Protein AF-A0AAE0HUB9-F1 (afdb_monomer_lite)

Organism: NCBI:txid516989

Radius of gyration: 15.57 Å; chains: 1; bounding box: 53×37×32 Å

Secondary structure (DSSP, 8-state):
-GGGS--S-PPPPHHHHHHHHHHTTTTPBB-TT---SSS-BTTBB-HHHHHHHHHHHHH-PPPPSSHHHHHT-TTSPEEETTS--TTPEEEEESSGGGTTT-EEEEEEEEEE-TTS-EEEEE--STT-BSEEEEPP-TTB-SEEE-

pLDDT: mean 94.95, std 11.39, range [48.59, 98.94]

Sequence (146 aa):
LLAARAAAAAKLTRGQLIVKAGEKWLGKKYVFGGGDCSGPTKGGFDCSGLLKYAVCKVTNKVLPHNAQAQYNLKKGKHVKLSQIKPGDALFWAYNNKKCGSTVHHVGIYVGKDKKGNRIVLHAPHTGTVVKKAPVWTKGLCGSAVR

InterPro domains:
  IPR000064 Endopeptidase, NLPC/P60 domain [PF00877] (27-132)
  IPR000064 Endopeptidase, NLPC/P60 domain [PS51935] (12-146)
  IPR038765 Papain-like cysteine peptidase superfamily [SSF54001] (15-136)
  IPR051794 Peptidoglycan endopeptidase RipA/RipB-like [PTHR47359] (10-138)

Structure (mmCIF, N/CA/C/O backbone):
data_AF-A0AAE0HUB9-F1
#
_entry.id   AF-A0AAE0HUB9-F1
#
loop_
_atom_site.group_PDB
_atom_site.id
_atom_site.type_symbol
_atom_site.label_atom_id
_atom_site.label_alt_id
_atom_site.label_comp_id
_atom_site.label_asym_id
_atom_site.label_entity_id
_atom_site.label_seq_id
_atom_site.pdbx_PDB_ins_code
_atom_site.Cartn_x
_atom_site.Cartn_y
_atom_site.Cartn_z
_atom_site.occupancy
_atom_site.B_iso_or_equiv
_atom_site.auth_seq_id
_atom_site.auth_comp_id
_atom_site.auth_asym_id
_atom_site.auth_atom_id
_atom_site.pdbx_PDB_model_num
ATOM 1 N N . LEU A 1 1 ? -39.014 -20.243 5.607 1.00 54.84 1 LEU A N 1
ATOM 2 C CA . LEU A 1 1 ? -38.684 -20.315 4.161 1.00 54.84 1 LEU A CA 1
ATOM 3 C C . LEU A 1 1 ? -38.540 -18.949 3.454 1.00 54.84 1 LEU A C 1
ATOM 5 O O . LEU A 1 1 ? -38.046 -18.941 2.337 1.00 54.84 1 LEU A O 1
ATOM 9 N N . LEU A 1 2 ? -38.862 -17.793 4.069 1.00 51.97 2 LEU A N 1
ATOM 10 C CA . LEU A 1 2 ? -38.816 -16.481 3.379 1.00 51.97 2 LEU A CA 1
ATOM 11 C C . LEU A 1 2 ? -37.499 -15.675 3.463 1.00 51.97 2 LEU A C 1
ATOM 13 O O . LEU A 1 2 ? -37.310 -14.769 2.661 1.00 51.97 2 LEU A O 1
ATOM 17 N N . ALA A 1 3 ? -36.555 -15.990 4.356 1.00 49.53 3 ALA A N 1
ATOM 18 C CA . ALA A 1 3 ? -35.249 -15.303 4.381 1.00 49.53 3 ALA A CA 1
ATOM 19 C C . ALA A 1 3 ? -34.243 -15.871 3.353 1.00 49.53 3 ALA A C 1
ATOM 21 O O . ALA A 1 3 ? -33.114 -15.400 3.248 1.00 49.53 3 ALA A O 1
ATOM 22 N N . ALA A 1 4 ? -34.659 -16.885 2.581 1.00 49.88 4 ALA A N 1
ATOM 23 C CA . ALA A 1 4 ? -33.857 -17.593 1.580 1.00 49.88 4 ALA A CA 1
ATOM 24 C C . ALA A 1 4 ? -33.590 -16.782 0.295 1.00 49.88 4 ALA A C 1
ATOM 26 O O . ALA A 1 4 ? -32.949 -17.271 -0.630 1.00 49.88 4 ALA A O 1
ATOM 27 N N . ARG A 1 5 ? -34.013 -15.515 0.246 1.00 49.06 5 ARG A N 1
ATOM 28 C CA . ARG A 1 5 ? -33.437 -14.509 -0.649 1.00 49.06 5 ARG A CA 1
ATOM 29 C C . ARG A 1 5 ? -32.415 -13.702 0.133 1.00 49.06 5 ARG A C 1
ATOM 31 O O . ARG A 1 5 ? -32.638 -12.550 0.493 1.00 49.06 5 ARG A O 1
ATOM 38 N N . ALA A 1 6 ? -31.291 -14.364 0.400 1.00 48.59 6 ALA A N 1
ATOM 39 C CA . ALA A 1 6 ? -30.028 -13.710 0.675 1.00 48.59 6 ALA A CA 1
ATOM 40 C C . ALA A 1 6 ? -29.925 -12.469 -0.216 1.00 48.59 6 ALA A C 1
ATOM 42 O O . ALA A 1 6 ? -30.132 -12.561 -1.429 1.00 48.59 6 ALA A O 1
ATOM 43 N N . ALA A 1 7 ? -29.688 -11.321 0.419 1.00 54.06 7 ALA A N 1
ATOM 44 C CA . ALA A 1 7 ? -29.447 -10.052 -0.238 1.00 54.06 7 ALA A CA 1
ATOM 45 C C . ALA A 1 7 ? -28.674 -10.277 -1.543 1.00 54.06 7 ALA A C 1
ATOM 47 O O . ALA A 1 7 ? -27.627 -10.931 -1.530 1.00 54.06 7 ALA A O 1
ATOM 48 N N . ALA A 1 8 ? -29.214 -9.768 -2.654 1.00 52.66 8 ALA A N 1
ATOM 49 C CA . ALA A 1 8 ? -28.508 -9.669 -3.924 1.00 52.66 8 ALA A CA 1
ATOM 50 C C . ALA A 1 8 ? -27.029 -9.366 -3.654 1.00 52.66 8 ALA A C 1
ATOM 52 O O . ALA A 1 8 ? -26.750 -8.448 -2.882 1.00 52.66 8 ALA A O 1
ATOM 53 N N . ALA A 1 9 ? -26.110 -10.168 -4.210 1.00 59.62 9 ALA A N 1
ATOM 54 C CA . ALA A 1 9 ? -24.679 -10.085 -3.925 1.00 59.62 9 ALA A CA 1
ATOM 55 C C . ALA A 1 9 ? -24.236 -8.615 -3.847 1.00 59.62 9 ALA A C 1
ATOM 57 O O . ALA A 1 9 ? -24.230 -7.911 -4.859 1.00 59.62 9 ALA A O 1
ATOM 58 N N . ALA A 1 10 ? -23.951 -8.127 -2.634 1.00 66.62 10 ALA A N 1
ATOM 59 C CA . ALA A 1 10 ? -23.698 -6.710 -2.426 1.00 66.62 10 ALA A CA 1
ATOM 60 C C . ALA A 1 10 ? -22.531 -6.283 -3.323 1.00 66.62 10 ALA A C 1
ATOM 62 O O . ALA A 1 10 ? -21.446 -6.873 -3.277 1.00 66.62 10 ALA A O 1
ATOM 63 N N . LYS A 1 11 ? -22.760 -5.275 -4.173 1.00 84.81 11 LYS A N 1
ATOM 64 C CA . LYS A 1 11 ? -21.732 -4.763 -5.083 1.00 84.81 11 LYS A CA 1
ATOM 65 C C . LYS A 1 11 ? -20.517 -4.342 -4.256 1.00 84.81 11 LYS A C 1
ATOM 67 O O . LYS A 1 11 ? -20.653 -3.591 -3.292 1.00 84.81 11 LYS A O 1
ATOM 72 N N . LEU A 1 12 ? -19.333 -4.828 -4.636 1.00 92.12 12 LEU A N 1
ATOM 73 C CA . LEU A 1 12 ? -18.089 -4.503 -3.939 1.00 92.12 12 LEU A CA 1
ATOM 74 C C . LEU A 1 12 ? -17.913 -2.984 -3.834 1.00 92.12 12 LEU A C 1
ATOM 76 O O . LEU A 1 12 ? -18.085 -2.249 -4.810 1.00 92.12 12 LEU A O 1
ATOM 80 N N . THR A 1 13 ? -17.520 -2.517 -2.652 1.00 96.75 13 THR A N 1
ATOM 81 C CA . THR A 1 13 ? -17.136 -1.118 -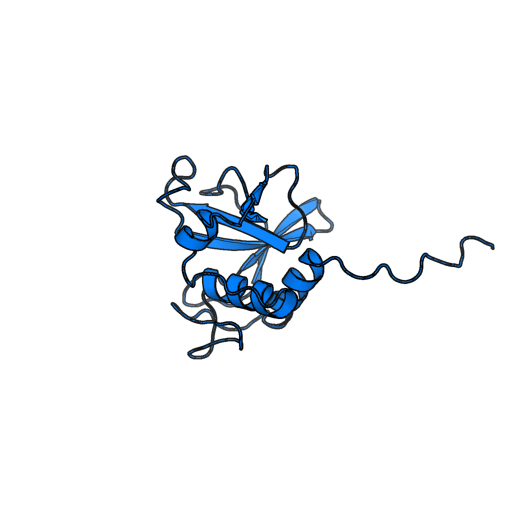2.444 1.00 96.75 13 THR A CA 1
ATOM 82 C C . THR A 1 13 ? -15.908 -0.768 -3.291 1.00 96.75 13 THR A C 1
ATOM 84 O O . THR A 1 13 ? -15.098 -1.635 -3.628 1.00 96.75 13 THR A O 1
ATOM 87 N N . ARG A 1 14 ? -15.701 0.524 -3.588 1.00 96.81 14 ARG A N 1
ATOM 88 C CA . ARG A 1 14 ? -14.487 0.995 -4.289 1.00 96.81 14 ARG A CA 1
ATOM 89 C C . ARG A 1 14 ? -13.196 0.502 -3.629 1.00 96.81 14 ARG A C 1
ATOM 91 O O . ARG A 1 14 ? -12.287 0.070 -4.324 1.00 96.81 14 ARG A O 1
ATOM 98 N N . GLY A 1 15 ? -13.134 0.518 -2.300 1.00 98.00 15 GLY A N 1
ATOM 99 C CA . GLY A 1 15 ? -11.970 0.043 -1.558 1.00 98.00 15 GLY A CA 1
ATOM 100 C C . GLY A 1 15 ? -11.721 -1.463 -1.711 1.00 98.00 15 GLY A C 1
ATOM 101 O O . GLY A 1 15 ? -10.591 -1.883 -1.946 1.00 98.00 15 GLY A O 1
ATOM 102 N N . GLN A 1 16 ? -12.778 -2.280 -1.706 1.00 98.38 16 GLN A N 1
ATOM 103 C CA . GLN A 1 16 ? -12.665 -3.713 -2.010 1.00 98.38 16 GLN A CA 1
ATOM 104 C C . GLN A 1 16 ? -12.242 -3.971 -3.464 1.00 98.38 16 GLN A C 1
ATOM 106 O O . GLN A 1 16 ? -11.498 -4.913 -3.723 1.00 98.38 16 GLN A O 1
ATOM 111 N N . LEU A 1 17 ? -12.665 -3.130 -4.413 1.00 98.56 17 LEU A N 1
ATOM 112 C CA . LEU A 1 17 ? -12.187 -3.203 -5.796 1.00 98.56 17 LEU A CA 1
ATOM 113 C C . LEU A 1 17 ? -10.693 -2.859 -5.905 1.00 98.56 17 LEU A C 1
ATOM 115 O O . LEU A 1 17 ? -9.991 -3.520 -6.665 1.00 98.56 17 LEU A O 1
ATOM 119 N N . ILE A 1 18 ? -10.192 -1.886 -5.133 1.00 98.81 18 ILE A N 1
ATOM 120 C CA . ILE A 1 18 ? -8.754 -1.553 -5.066 1.00 98.81 18 ILE A CA 1
ATOM 121 C C . ILE A 1 18 ? -7.965 -2.749 -4.526 1.00 98.81 18 ILE A C 1
ATOM 123 O O . ILE A 1 18 ? -6.977 -3.161 -5.131 1.00 98.81 18 ILE A O 1
ATOM 127 N N . VAL A 1 19 ? -8.436 -3.360 -3.436 1.00 98.88 19 VAL A N 1
ATOM 128 C CA . VAL A 1 19 ? -7.843 -4.592 -2.893 1.00 98.88 19 VAL A CA 1
ATOM 129 C C . VAL A 1 19 ? -7.802 -5.684 -3.962 1.00 98.88 19 VAL A C 1
ATOM 131 O O . VAL A 1 19 ? -6.726 -6.200 -4.255 1.00 98.88 19 VAL A O 1
ATOM 134 N N . LYS A 1 20 ? -8.934 -5.973 -4.618 1.00 98.62 20 LYS A N 1
ATOM 135 C CA . LYS A 1 20 ? -9.027 -6.996 -5.672 1.00 98.62 20 LYS A CA 1
ATOM 136 C C . LYS A 1 20 ? -8.098 -6.705 -6.856 1.00 98.62 20 LYS A C 1
ATOM 138 O O . LYS A 1 20 ? -7.495 -7.625 -7.408 1.00 98.62 20 LYS A O 1
ATOM 143 N N . ALA A 1 21 ? -7.957 -5.437 -7.246 1.00 98.75 21 ALA A N 1
ATOM 144 C CA . ALA A 1 21 ? -7.042 -5.030 -8.308 1.00 98.75 21 ALA A CA 1
ATOM 145 C C . ALA A 1 21 ? -5.586 -5.351 -7.946 1.00 98.75 21 ALA A C 1
ATOM 147 O O . ALA A 1 21 ? -4.860 -5.883 -8.783 1.00 98.75 21 ALA A O 1
ATOM 148 N N . GLY A 1 22 ? -5.170 -5.082 -6.707 1.00 98.75 22 GLY A N 1
ATOM 149 C CA . GLY A 1 22 ? -3.843 -5.460 -6.223 1.00 98.75 22 GLY A CA 1
ATOM 150 C C . GLY A 1 22 ? -3.665 -6.978 -6.082 1.00 98.75 22 GLY A C 1
ATOM 151 O O . GLY A 1 22 ? -2.620 -7.509 -6.449 1.00 98.75 22 GLY A O 1
ATOM 152 N N . GLU A 1 23 ? -4.681 -7.692 -5.587 1.00 98.81 23 GLU A N 1
ATOM 153 C CA . GLU A 1 23 ? -4.640 -9.148 -5.373 1.00 98.81 23 GLU A CA 1
ATOM 154 C C . GLU A 1 23 ? -4.433 -9.946 -6.662 1.00 98.81 23 GLU A C 1
ATOM 156 O O . GLU A 1 23 ? -3.829 -11.016 -6.616 1.00 98.81 23 GLU A O 1
ATOM 161 N N . LYS A 1 24 ? -4.847 -9.402 -7.817 1.00 98.56 24 LYS A N 1
ATOM 162 C CA . LYS A 1 24 ? -4.529 -9.959 -9.144 1.00 98.56 24 LYS A CA 1
ATOM 163 C C . LYS A 1 24 ? -3.028 -10.237 -9.322 1.00 98.56 24 LYS A C 1
ATOM 165 O O . LYS A 1 24 ? -2.655 -11.082 -10.129 1.00 98.56 24 LYS A O 1
ATOM 170 N N . TRP A 1 25 ? -2.174 -9.523 -8.591 1.00 98.75 25 TRP A N 1
ATOM 171 C CA . TRP A 1 25 ? -0.724 -9.612 -8.702 1.00 98.75 25 TRP A CA 1
ATOM 172 C C . TRP A 1 25 ? -0.051 -10.385 -7.575 1.00 98.75 25 TRP A C 1
ATOM 174 O O . TRP A 1 25 ? 1.172 -10.330 -7.491 1.00 98.75 25 TRP A O 1
ATOM 184 N N . LEU A 1 26 ? -0.790 -11.106 -6.723 1.00 98.88 26 LEU A N 1
ATOM 185 C CA . LEU A 1 26 ? -0.179 -12.007 -5.741 1.00 98.88 26 LEU A CA 1
ATOM 186 C C . LEU A 1 26 ? 0.859 -12.920 -6.417 1.00 98.88 26 LEU A C 1
ATOM 188 O O . LEU A 1 26 ? 0.605 -13.491 -7.474 1.00 98.88 26 LEU A O 1
ATOM 192 N N . GLY A 1 27 ? 2.054 -13.006 -5.830 1.00 98.62 27 GLY A N 1
ATOM 193 C CA . GLY A 1 27 ? 3.184 -13.752 -6.392 1.00 98.62 27 GLY A CA 1
ATOM 194 C C . GLY A 1 27 ? 4.030 -12.992 -7.425 1.00 98.62 27 GLY A C 1
ATOM 195 O O . GLY A 1 27 ? 5.109 -13.461 -7.783 1.00 98.62 27 GLY A O 1
ATOM 196 N N . LYS A 1 28 ? 3.626 -11.799 -7.886 1.00 98.75 28 LYS A N 1
ATOM 197 C CA . LYS A 1 28 ? 4.461 -10.973 -8.777 1.00 98.75 28 LYS A CA 1
ATOM 198 C C . LYS A 1 28 ? 5.705 -10.476 -8.034 1.00 98.75 28 LYS A C 1
ATOM 200 O O . LYS A 1 28 ? 5.601 -10.022 -6.898 1.00 98.75 28 LYS A O 1
ATOM 205 N N . LYS A 1 29 ? 6.874 -10.540 -8.677 1.00 98.56 29 LYS A N 1
ATOM 206 C CA . LYS A 1 29 ? 8.160 -10.124 -8.094 1.00 98.56 29 LYS A CA 1
ATOM 207 C C . LYS A 1 29 ? 8.154 -8.662 -7.647 1.00 98.56 29 LYS A C 1
ATOM 209 O O . LYS A 1 29 ? 7.572 -7.800 -8.311 1.00 98.56 29 LYS A O 1
ATOM 214 N N . TYR A 1 30 ? 8.858 -8.395 -6.552 1.00 98.69 30 TYR A N 1
ATOM 215 C CA . TYR A 1 30 ? 9.245 -7.042 -6.193 1.00 98.69 30 TYR A CA 1
ATOM 216 C C . TYR A 1 30 ? 10.316 -6.523 -7.157 1.00 98.69 30 TYR A C 1
ATOM 218 O O . TYR A 1 30 ? 11.298 -7.221 -7.416 1.00 98.69 30 TYR A O 1
ATOM 226 N N . VAL A 1 31 ? 10.159 -5.288 -7.629 1.00 98.75 31 VAL A N 1
ATOM 227 C CA . VAL A 1 31 ? 11.182 -4.550 -8.381 1.00 98.75 31 VAL A CA 1
ATOM 228 C C . VAL A 1 31 ? 11.159 -3.095 -7.930 1.00 98.75 31 VAL A C 1
ATOM 230 O O . VAL A 1 31 ? 10.115 -2.452 -7.996 1.00 98.75 31 VAL A O 1
ATOM 233 N N . PHE A 1 32 ? 12.303 -2.570 -7.487 1.00 98.31 32 PHE A N 1
ATOM 234 C CA . PHE A 1 32 ? 12.422 -1.174 -7.064 1.00 98.31 32 PHE A CA 1
ATOM 235 C C . PHE A 1 32 ? 12.080 -0.214 -8.218 1.00 98.31 32 PHE A C 1
ATOM 237 O O . PHE A 1 32 ? 12.607 -0.346 -9.326 1.00 98.31 32 PHE A O 1
ATOM 244 N N . GLY A 1 33 ? 11.180 0.742 -7.975 1.00 98.19 33 GLY A N 1
ATOM 245 C CA . GLY A 1 33 ? 10.646 1.639 -9.003 1.00 98.19 33 GLY A CA 1
ATOM 246 C C . GLY A 1 33 ? 9.652 0.972 -9.962 1.00 98.19 33 GLY A C 1
ATOM 247 O O . GLY A 1 33 ? 9.310 1.563 -10.984 1.00 98.19 33 GLY A O 1
ATOM 248 N N . GLY A 1 34 ? 9.231 -0.266 -9.695 1.00 98.56 34 GLY A N 1
ATOM 249 C CA . GLY A 1 34 ? 8.313 -1.021 -10.543 1.00 98.56 34 GLY A CA 1
ATOM 250 C C . GLY A 1 34 ? 6.848 -0.650 -10.305 1.00 98.56 34 GLY A C 1
ATOM 251 O O . GLY A 1 34 ? 6.414 -0.511 -9.160 1.00 98.56 34 GLY A O 1
ATOM 252 N N . GLY A 1 35 ? 6.068 -0.564 -11.380 1.00 98.62 35 GLY A N 1
ATOM 253 C CA . GLY A 1 35 ? 4.614 -0.413 -11.351 1.00 98.62 35 GLY A CA 1
ATOM 254 C C . GLY A 1 35 ? 4.091 0.947 -11.802 1.00 98.62 35 GLY A C 1
ATOM 255 O O . GLY A 1 35 ? 4.553 1.989 -11.356 1.00 98.62 35 GLY A O 1
ATOM 256 N N . ASP A 1 36 ? 3.056 0.947 -12.632 1.00 98.56 36 ASP A N 1
ATOM 257 C CA . ASP A 1 36 ? 2.321 2.147 -13.031 1.00 98.56 36 ASP A CA 1
ATOM 258 C C . ASP A 1 36 ? 0.812 1.857 -13.165 1.00 98.56 36 ASP A C 1
ATOM 260 O O . ASP A 1 36 ? 0.306 0.880 -12.620 1.00 98.56 36 ASP A O 1
ATOM 264 N N . CYS A 1 37 ? 0.054 2.719 -13.846 1.00 98.38 37 CYS A N 1
ATOM 265 C CA . CYS A 1 37 ? -1.383 2.510 -14.059 1.00 98.38 37 CYS A CA 1
ATOM 266 C C . CYS A 1 37 ? -1.720 1.313 -14.969 1.00 98.38 37 CYS A C 1
ATOM 268 O O . CYS A 1 37 ? -2.841 0.803 -14.907 1.00 98.38 37 CYS A O 1
ATOM 270 N N . SER A 1 38 ? -0.778 0.869 -15.800 1.00 98.12 38 SER A N 1
ATOM 271 C CA . SER A 1 38 ? -0.948 -0.205 -16.781 1.00 98.12 38 SER A CA 1
ATOM 272 C C . SER A 1 38 ? -0.551 -1.570 -16.218 1.00 98.12 38 SER A C 1
ATOM 274 O O . SER A 1 38 ? -1.065 -2.592 -16.673 1.00 98.12 38 SER A O 1
ATOM 276 N N . GLY A 1 39 ? 0.298 -1.615 -15.188 1.00 98.44 39 GLY A N 1
ATOM 277 C CA . GLY A 1 39 ? 0.671 -2.862 -14.526 1.00 98.44 39 GLY A CA 1
ATOM 278 C C . GLY A 1 39 ? 2.092 -2.850 -13.968 1.00 98.44 39 GLY A C 1
ATOM 279 O O . GLY A 1 39 ? 2.610 -1.784 -13.638 1.00 98.44 39 GLY A O 1
ATOM 280 N N . PRO A 1 40 ? 2.721 -4.031 -13.811 1.00 98.50 40 PRO A N 1
ATOM 281 C CA . PRO A 1 40 ? 4.112 -4.118 -13.392 1.00 98.50 40 PRO A CA 1
ATOM 282 C C . PRO A 1 40 ? 5.024 -3.558 -14.485 1.00 98.50 40 PRO A C 1
ATOM 284 O O . PRO A 1 40 ? 4.878 -3.900 -15.657 1.00 98.50 40 PRO A O 1
ATOM 287 N N . THR A 1 41 ? 6.020 -2.772 -14.092 1.00 98.69 41 THR A N 1
ATOM 288 C CA . THR A 1 41 ? 7.089 -2.304 -14.986 1.00 98.69 41 THR A CA 1
ATOM 289 C C . THR A 1 41 ? 8.403 -2.948 -14.564 1.00 98.69 41 THR A C 1
ATOM 291 O O . THR A 1 41 ? 8.543 -3.397 -13.424 1.00 98.69 41 THR A O 1
ATOM 294 N N . LYS A 1 42 ? 9.356 -3.092 -15.497 1.00 96.94 42 LYS A N 1
ATOM 295 C CA . LYS A 1 42 ? 10.624 -3.814 -15.250 1.00 96.94 42 LYS A CA 1
ATOM 296 C C . LYS A 1 42 ? 10.413 -5.246 -14.707 1.00 96.94 42 LYS A C 1
ATOM 298 O O . LYS A 1 42 ? 11.267 -5.794 -14.020 1.00 96.94 42 LYS A O 1
ATOM 303 N N . GLY A 1 43 ? 9.248 -5.843 -14.985 1.00 97.44 43 GLY A N 1
ATOM 304 C CA . GLY A 1 43 ? 8.866 -7.185 -14.538 1.00 97.44 43 GLY A CA 1
ATOM 305 C C . GLY A 1 43 ? 8.217 -7.285 -13.149 1.00 97.44 43 GLY A C 1
ATOM 306 O O . GLY A 1 43 ? 7.872 -8.399 -12.746 1.00 97.44 43 GLY A O 1
ATOM 307 N N . GLY A 1 44 ? 7.993 -6.180 -12.422 1.00 98.50 44 GLY A N 1
ATOM 308 C CA . GLY A 1 44 ? 7.442 -6.243 -11.064 1.00 98.50 44 GLY A CA 1
ATOM 309 C C . GLY A 1 44 ? 6.854 -4.946 -10.509 1.00 98.50 44 GLY A C 1
ATOM 310 O O . GLY A 1 44 ? 6.552 -4.006 -11.242 1.00 98.50 44 GLY A O 1
ATOM 311 N N . PHE A 1 45 ? 6.663 -4.933 -9.190 1.00 98.88 45 PHE A N 1
ATOM 312 C CA . PHE A 1 45 ? 6.138 -3.796 -8.430 1.00 98.88 45 PHE A CA 1
ATOM 313 C C . PHE A 1 45 ? 7.055 -3.440 -7.261 1.00 98.88 45 PHE A C 1
ATOM 315 O O . PHE A 1 45 ? 7.575 -4.340 -6.606 1.00 98.88 45 PHE A O 1
ATOM 322 N N . ASP A 1 46 ? 7.164 -2.160 -6.918 1.00 98.81 46 ASP A N 1
ATOM 323 C CA . ASP A 1 46 ? 7.486 -1.760 -5.547 1.00 98.81 46 ASP A CA 1
ATOM 324 C C . ASP A 1 46 ? 6.210 -1.463 -4.744 1.00 98.81 46 ASP A C 1
ATOM 326 O O . ASP A 1 46 ? 5.084 -1.582 -5.241 1.00 98.81 46 ASP A O 1
ATOM 330 N N . CYS A 1 47 ? 6.377 -1.116 -3.467 1.00 98.81 47 CYS A N 1
ATOM 331 C CA . CYS A 1 47 ? 5.264 -0.875 -2.557 1.00 98.81 47 CYS A CA 1
ATOM 332 C C . CYS A 1 47 ? 4.324 0.238 -3.049 1.00 98.81 47 CYS A C 1
ATOM 334 O O . CYS A 1 47 ? 3.105 0.052 -3.102 1.00 98.81 47 CYS A O 1
ATOM 336 N N . SER A 1 48 ? 4.891 1.371 -3.461 1.00 98.88 48 SER A N 1
ATOM 337 C CA . SER A 1 48 ? 4.148 2.545 -3.915 1.00 98.88 48 SER A CA 1
ATOM 338 C C . SER A 1 48 ? 3.579 2.373 -5.324 1.00 98.88 48 SER A C 1
ATOM 340 O O . SER A 1 48 ? 2.480 2.861 -5.594 1.00 98.88 48 SER A O 1
ATOM 342 N N . GLY A 1 49 ? 4.267 1.625 -6.188 1.00 98.88 49 GLY A N 1
ATOM 343 C CA . GLY A 1 49 ? 3.824 1.246 -7.524 1.00 98.88 49 GLY A CA 1
ATOM 344 C C . GLY A 1 49 ? 2.623 0.304 -7.492 1.00 98.88 49 GLY A C 1
ATOM 345 O O . GLY A 1 49 ? 1.674 0.502 -8.249 1.00 98.88 49 GLY A O 1
ATOM 346 N N . LEU A 1 50 ? 2.590 -0.663 -6.564 1.00 98.94 50 LEU A N 1
ATOM 347 C CA . LEU A 1 50 ? 1.420 -1.530 -6.379 1.00 98.94 50 LEU A CA 1
ATOM 348 C C . LEU A 1 50 ? 0.184 -0.732 -5.931 1.00 98.94 50 LEU A C 1
ATOM 350 O O . LEU A 1 50 ? -0.900 -0.924 -6.487 1.00 98.94 50 LEU A O 1
ATOM 354 N N . LEU A 1 51 ? 0.334 0.179 -4.956 1.00 98.88 51 LEU A N 1
ATOM 355 C CA . LEU A 1 51 ? -0.768 1.053 -4.531 1.00 98.88 51 LEU A CA 1
ATOM 356 C C . LEU A 1 51 ? -1.238 1.942 -5.690 1.00 98.88 51 LEU A C 1
ATOM 358 O O . LEU A 1 51 ? -2.440 2.028 -5.952 1.00 98.88 51 LEU A O 1
ATOM 362 N N . LYS A 1 52 ? -0.294 2.568 -6.406 1.00 98.81 52 LYS A N 1
ATOM 363 C CA . LYS A 1 52 ? -0.563 3.406 -7.580 1.00 98.81 52 LYS A CA 1
ATOM 364 C C . LYS A 1 52 ? -1.379 2.652 -8.625 1.00 98.81 52 LYS A C 1
ATOM 366 O O . LYS A 1 52 ? -2.427 3.154 -9.029 1.00 98.81 52 LYS A O 1
ATOM 371 N N . TYR A 1 53 ? -0.942 1.457 -9.020 1.00 98.88 53 TYR A N 1
ATOM 372 C CA . TYR A 1 53 ? -1.664 0.604 -9.962 1.00 98.88 53 TYR A CA 1
ATOM 373 C C . TYR A 1 53 ? -3.095 0.329 -9.485 1.00 98.88 53 TYR A C 1
ATOM 375 O O . TYR A 1 53 ? -4.056 0.576 -10.215 1.00 98.88 53 TYR A O 1
ATOM 383 N N . ALA A 1 54 ? -3.247 -0.155 -8.249 1.00 98.88 54 ALA A N 1
ATOM 384 C CA . ALA A 1 54 ? -4.534 -0.598 -7.722 1.00 98.88 54 ALA A CA 1
ATOM 385 C C . ALA A 1 54 ? -5.557 0.547 -7.636 1.00 98.88 54 ALA A C 1
ATOM 387 O O . ALA A 1 54 ? -6.718 0.378 -8.011 1.00 98.88 54 ALA A O 1
ATOM 388 N N . VAL A 1 55 ? -5.120 1.731 -7.194 1.00 98.69 55 VAL A N 1
ATOM 389 C CA . VAL A 1 55 ? -5.960 2.936 -7.139 1.00 98.69 55 VAL A CA 1
ATOM 390 C C . VAL A 1 55 ? -6.291 3.434 -8.542 1.00 98.69 55 VAL A C 1
ATOM 392 O O . VAL A 1 55 ? -7.459 3.715 -8.827 1.00 98.69 55 VAL A O 1
ATOM 395 N N . CYS A 1 56 ? -5.303 3.500 -9.435 1.00 98.50 56 CYS A N 1
ATOM 396 C CA . CYS A 1 56 ? -5.498 3.980 -10.798 1.00 98.50 56 CYS A CA 1
ATOM 397 C C . CYS A 1 56 ? -6.482 3.095 -11.567 1.00 98.50 56 CYS A C 1
ATOM 399 O O . CYS A 1 56 ? -7.425 3.604 -12.166 1.00 98.50 56 CYS A O 1
ATOM 401 N N . LYS A 1 57 ? -6.361 1.768 -11.439 1.00 98.44 57 LYS A N 1
ATOM 402 C CA . LYS A 1 57 ? -7.228 0.803 -12.125 1.00 98.44 57 LYS A CA 1
ATOM 403 C C . LYS A 1 57 ? -8.714 0.939 -11.776 1.00 98.44 57 LYS A C 1
ATOM 405 O O . LYS A 1 57 ? -9.561 0.580 -12.588 1.00 98.44 57 LYS A O 1
ATOM 410 N N . VAL A 1 58 ? -9.030 1.412 -10.571 1.00 98.31 58 VAL A N 1
ATOM 411 C CA . VAL A 1 58 ? -10.410 1.504 -10.060 1.00 98.31 58 VAL A CA 1
ATOM 412 C C . VAL A 1 58 ? -10.970 2.922 -10.141 1.00 98.31 58 VAL A C 1
ATOM 414 O O . VAL A 1 58 ? -12.183 3.105 -10.232 1.00 98.31 58 VAL A O 1
ATOM 417 N N . THR A 1 59 ? -10.108 3.935 -10.062 1.00 96.88 59 THR A N 1
ATOM 418 C CA . THR A 1 59 ? -10.535 5.332 -9.892 1.00 96.88 59 THR A CA 1
ATOM 419 C C . THR A 1 59 ? -10.090 6.259 -11.015 1.00 96.88 59 THR A C 1
ATOM 421 O O . THR A 1 59 ? -10.506 7.415 -11.018 1.00 96.88 59 THR A O 1
ATOM 424 N N . ASN A 1 60 ? -9.230 5.787 -11.922 1.00 96.88 60 ASN A N 1
ATOM 425 C CA . ASN A 1 60 ? -8.509 6.583 -12.920 1.00 96.88 60 ASN A CA 1
ATOM 426 C C . ASN A 1 60 ? -7.652 7.718 -12.322 1.00 96.88 60 ASN A C 1
ATOM 428 O O . ASN A 1 60 ? -7.169 8.583 -13.047 1.00 96.88 60 ASN A O 1
ATOM 432 N N . LYS A 1 61 ? -7.439 7.734 -10.997 1.00 96.44 61 LYS A N 1
ATOM 433 C CA . LYS A 1 61 ? -6.557 8.695 -10.329 1.00 96.44 61 LYS A CA 1
ATOM 434 C C . LYS A 1 61 ? -5.135 8.159 -10.294 1.00 96.44 61 LYS A C 1
ATOM 436 O O . LYS A 1 61 ? -4.888 7.052 -9.818 1.00 96.44 61 LYS A O 1
ATOM 441 N N . VAL A 1 62 ? -4.196 8.989 -10.728 1.00 97.44 62 VAL A N 1
ATOM 442 C CA . VAL A 1 62 ? -2.771 8.663 -10.719 1.00 97.44 62 VAL A CA 1
ATOM 443 C C . VAL A 1 62 ? -2.153 9.146 -9.412 1.00 97.44 62 VAL A C 1
ATOM 445 O O . VAL A 1 62 ? -2.171 10.337 -9.107 1.00 97.44 62 VAL A O 1
ATOM 448 N N . LEU A 1 63 ? -1.605 8.215 -8.635 1.00 98.38 63 LEU A N 1
ATOM 449 C CA . LEU A 1 63 ? -0.814 8.541 -7.451 1.00 98.38 63 LEU A CA 1
ATOM 450 C C . LEU A 1 63 ? 0.651 8.818 -7.829 1.00 98.38 63 LEU A C 1
ATOM 452 O O . LEU A 1 63 ? 1.148 8.241 -8.806 1.00 98.38 63 LEU A O 1
ATOM 456 N N . PRO A 1 64 ? 1.374 9.644 -7.048 1.00 98.25 64 PRO A N 1
ATOM 457 C CA . PRO A 1 64 ? 2.823 9.744 -7.184 1.00 98.25 64 PRO A CA 1
ATOM 458 C C . PRO A 1 64 ? 3.467 8.373 -6.942 1.00 98.25 64 PRO A C 1
ATOM 460 O O . PRO A 1 64 ? 2.977 7.583 -6.134 1.00 98.25 64 PRO A O 1
ATOM 463 N N . HIS A 1 65 ? 4.569 8.081 -7.632 1.00 98.56 65 HIS A N 1
ATOM 464 C CA . HIS A 1 65 ? 5.329 6.838 -7.448 1.00 98.56 65 HIS A CA 1
ATOM 465 C C . HIS A 1 65 ? 6.362 7.006 -6.330 1.00 98.56 65 HIS A C 1
ATOM 467 O O . HIS A 1 65 ? 7.566 6.986 -6.557 1.00 98.56 65 HIS A O 1
ATOM 473 N N . ASN A 1 66 ? 5.876 7.280 -5.123 1.00 98.62 66 ASN A N 1
ATOM 474 C CA . ASN A 1 66 ? 6.702 7.444 -3.934 1.00 98.62 66 ASN A CA 1
ATOM 475 C C . ASN A 1 66 ? 5.815 7.329 -2.685 1.00 98.62 66 ASN A C 1
ATOM 477 O O . ASN A 1 66 ? 4.820 8.046 -2.571 1.00 98.62 66 ASN A O 1
ATOM 481 N N . ALA A 1 67 ? 6.167 6.448 -1.745 1.00 98.69 67 ALA A N 1
ATOM 482 C CA . ALA A 1 67 ? 5.346 6.194 -0.558 1.00 98.69 67 ALA A CA 1
ATOM 483 C C . ALA A 1 67 ? 5.185 7.441 0.338 1.00 98.69 67 ALA A C 1
ATOM 485 O O . ALA A 1 67 ? 4.088 7.703 0.829 1.00 98.69 67 ALA A O 1
ATOM 486 N N . GLN A 1 68 ? 6.235 8.253 0.506 1.00 98.81 68 GLN A N 1
ATOM 487 C CA . GLN A 1 68 ? 6.164 9.491 1.290 1.00 98.81 68 GLN A CA 1
ATOM 488 C C . GLN A 1 68 ? 5.231 10.524 0.645 1.00 98.81 68 GLN A C 1
ATOM 490 O O . GLN A 1 68 ? 4.421 11.147 1.332 1.00 98.81 68 GLN A O 1
ATOM 495 N N . ALA A 1 69 ? 5.303 10.682 -0.678 1.00 98.69 69 ALA A N 1
ATOM 496 C CA . ALA A 1 69 ? 4.422 11.579 -1.422 1.00 98.69 69 ALA A CA 1
ATOM 497 C C . ALA A 1 69 ? 2.958 11.106 -1.397 1.00 98.69 69 ALA A C 1
ATOM 499 O O . ALA A 1 69 ? 2.046 11.927 -1.352 1.00 98.69 69 ALA A O 1
ATOM 500 N N . GLN A 1 70 ? 2.727 9.789 -1.398 1.00 98.75 70 GLN A N 1
ATOM 501 C CA . GLN A 1 70 ? 1.395 9.203 -1.232 1.00 98.75 70 GLN A CA 1
ATOM 502 C C . GLN A 1 70 ? 0.831 9.452 0.174 1.00 98.75 70 GLN A C 1
ATOM 504 O O . GLN A 1 70 ? -0.354 9.757 0.294 1.00 98.75 70 GLN A O 1
ATOM 509 N N . TYR A 1 71 ? 1.661 9.373 1.222 1.00 98.75 71 TYR A N 1
ATOM 510 C CA . TYR A 1 71 ? 1.249 9.715 2.588 1.00 98.75 71 TYR A CA 1
ATOM 511 C C . TYR A 1 71 ? 0.872 11.199 2.711 1.00 98.75 71 TYR A C 1
ATOM 513 O O . TYR A 1 71 ? -0.157 11.526 3.287 1.00 98.75 71 TYR A O 1
ATOM 521 N N . ASN A 1 72 ? 1.668 12.092 2.113 1.00 98.38 72 ASN A N 1
ATOM 522 C CA . ASN A 1 72 ? 1.462 13.547 2.148 1.00 98.38 72 ASN A CA 1
ATOM 523 C C . ASN A 1 72 ? 0.474 14.061 1.083 1.00 98.38 72 ASN A C 1
ATOM 525 O O . ASN A 1 72 ? 0.436 15.260 0.786 1.00 98.38 72 ASN A O 1
ATOM 529 N N . LEU A 1 73 ? -0.292 13.175 0.443 1.00 96.81 73 LEU A N 1
ATOM 530 C CA . LEU A 1 73 ? -1.160 13.551 -0.663 1.00 96.81 73 LEU A CA 1
ATOM 531 C C . LEU A 1 73 ? -2.249 14.514 -0.174 1.00 96.81 73 LEU A C 1
ATOM 533 O O . LEU A 1 73 ? -3.162 14.109 0.534 1.00 96.81 73 LEU A O 1
ATOM 537 N N . LYS A 1 74 ? -2.222 15.771 -0.636 1.00 94.50 74 LYS A N 1
ATOM 538 C CA . LYS A 1 74 ? -3.199 16.810 -0.238 1.00 94.50 74 LYS A CA 1
ATOM 539 C C . LYS A 1 74 ? -4.666 16.410 -0.452 1.00 94.50 74 LYS A C 1
ATOM 541 O O . LYS A 1 74 ? -5.545 16.886 0.252 1.00 94.50 74 LYS A O 1
ATOM 546 N N . LYS A 1 75 ? -4.933 15.565 -1.456 1.00 92.44 75 LYS A N 1
ATOM 547 C CA . LYS A 1 75 ? -6.276 15.053 -1.782 1.00 92.44 75 LYS A CA 1
ATOM 548 C C . LYS A 1 75 ? -6.642 13.770 -1.022 1.00 92.44 75 LYS A C 1
ATOM 550 O O . LYS A 1 75 ? -7.769 13.305 -1.166 1.00 92.44 75 LYS A O 1
ATOM 555 N N . GLY A 1 76 ? -5.699 13.179 -0.291 1.00 93.25 76 GLY A N 1
ATOM 556 C CA . GLY A 1 76 ? -5.926 12.015 0.556 1.00 93.25 76 GLY A CA 1
ATOM 557 C C . GLY A 1 76 ? -6.458 12.435 1.922 1.00 93.25 76 GLY A C 1
ATOM 558 O O . GLY A 1 76 ? -6.071 13.469 2.465 1.00 93.25 76 GLY A O 1
ATOM 559 N N . LYS A 1 77 ? -7.358 11.634 2.491 1.00 97.50 77 LYS A N 1
ATOM 560 C CA . LYS A 1 77 ? -7.880 11.860 3.841 1.00 97.50 77 LYS A CA 1
ATOM 561 C C . LYS A 1 77 ? -7.142 10.970 4.833 1.00 97.50 77 LYS A C 1
ATOM 563 O O . LYS A 1 77 ? -7.216 9.749 4.722 1.00 97.50 77 LYS A O 1
ATOM 568 N N . HIS A 1 78 ? -6.515 11.559 5.851 1.00 98.00 78 HIS A N 1
ATOM 569 C CA . HIS A 1 78 ? -5.990 10.782 6.974 1.00 98.00 78 HIS A CA 1
ATOM 570 C C . HIS A 1 78 ? -7.135 10.198 7.810 1.00 98.00 78 HIS A C 1
ATOM 572 O O . HIS A 1 78 ? -8.056 10.906 8.225 1.00 98.00 78 HIS A O 1
ATOM 578 N N . VAL A 1 79 ? -7.085 8.891 8.055 1.00 98.06 79 VAL A N 1
ATOM 579 C CA . VAL A 1 79 ? -8.106 8.137 8.790 1.00 98.06 79 VAL A CA 1
ATOM 580 C C . VAL A 1 79 ? -7.462 7.462 9.996 1.00 98.06 79 VAL A C 1
ATOM 582 O O . VAL A 1 79 ? -6.398 6.852 9.885 1.00 98.06 79 VAL A O 1
ATOM 585 N N . LYS A 1 80 ? -8.116 7.546 11.161 1.00 98.06 80 LYS A N 1
ATOM 586 C CA . LYS A 1 80 ? -7.661 6.856 12.377 1.00 98.06 80 LYS A CA 1
ATOM 587 C C . LYS A 1 80 ? -7.586 5.349 12.125 1.00 98.06 80 LYS A C 1
ATOM 589 O O . LYS A 1 80 ? -8.491 4.783 11.515 1.00 98.06 80 LYS A O 1
ATOM 594 N N . LEU A 1 81 ? -6.566 4.677 12.666 1.00 97.44 81 LEU A N 1
ATOM 595 C CA . LEU A 1 81 ? -6.384 3.227 12.486 1.00 97.44 81 LEU A CA 1
ATOM 596 C C . LEU A 1 81 ? -7.563 2.367 12.983 1.00 97.44 81 LEU A C 1
ATOM 598 O O . LEU A 1 81 ? -7.679 1.214 12.577 1.00 97.44 81 LEU A O 1
ATOM 602 N N . SER A 1 82 ? -8.430 2.896 13.848 1.00 97.25 82 SER A N 1
ATOM 603 C CA . SER A 1 82 ? -9.666 2.239 14.299 1.00 97.25 82 SER A CA 1
ATOM 604 C C . SER A 1 82 ? -10.821 2.325 13.291 1.00 97.25 82 SER A C 1
ATOM 606 O O . SER A 1 82 ? -11.792 1.587 13.413 1.00 97.25 82 SER A O 1
ATOM 608 N N . GLN A 1 83 ? -10.723 3.201 12.287 1.00 98.00 83 GLN A N 1
ATOM 609 C CA . GLN A 1 83 ? -11.765 3.492 11.291 1.00 98.00 83 GLN A CA 1
ATOM 610 C C . GLN A 1 83 ? -11.377 3.054 9.871 1.00 98.00 83 GLN A C 1
ATOM 612 O O . GLN A 1 83 ? -12.042 3.422 8.890 1.00 98.00 83 GLN A O 1
ATOM 617 N N . ILE A 1 84 ? -10.278 2.309 9.752 1.00 98.31 84 ILE A N 1
ATOM 618 C CA . ILE A 1 84 ? -9.776 1.845 8.465 1.00 98.31 84 ILE A CA 1
ATOM 619 C C . ILE A 1 84 ? -10.736 0.842 7.832 1.00 98.31 84 ILE A C 1
ATOM 621 O O . ILE A 1 84 ? -11.351 0.011 8.504 1.00 98.31 84 ILE A O 1
ATOM 625 N N . LYS A 1 85 ? -10.850 0.921 6.513 1.00 98.56 85 LYS A N 1
ATOM 626 C CA . LYS A 1 85 ? -11.692 0.069 5.674 1.00 98.56 85 LYS A CA 1
ATOM 627 C C . LYS A 1 85 ? -10.847 -0.521 4.545 1.00 98.56 85 LYS A C 1
ATOM 629 O O . LYS A 1 85 ? -9.835 0.085 4.187 1.00 98.56 85 LYS A O 1
ATOM 634 N N . PRO A 1 86 ? -11.229 -1.685 3.987 1.00 98.69 86 PRO A N 1
ATOM 635 C CA . PRO A 1 86 ? -10.522 -2.263 2.849 1.00 98.69 86 PRO A CA 1
ATOM 636 C C . PRO A 1 86 ? -10.271 -1.215 1.760 1.00 98.69 86 PRO A C 1
ATOM 638 O O . PRO A 1 86 ? -11.190 -0.472 1.418 1.00 98.69 86 PRO A O 1
ATOM 641 N N . GLY A 1 87 ? -9.044 -1.145 1.248 1.00 98.62 87 GLY A N 1
ATOM 642 C CA . GLY A 1 87 ? -8.596 -0.156 0.264 1.00 98.62 87 GLY A CA 1
ATOM 643 C C . GLY A 1 87 ? -7.834 1.041 0.838 1.00 98.62 87 GLY A C 1
ATOM 644 O O . GLY A 1 87 ? -7.112 1.681 0.080 1.00 98.62 87 GLY A O 1
ATOM 645 N N . ASP A 1 88 ? -7.934 1.323 2.142 1.00 98.81 88 ASP A N 1
ATOM 646 C CA . ASP A 1 88 ? -7.129 2.380 2.770 1.00 98.81 88 ASP A CA 1
ATOM 647 C C . ASP A 1 88 ? -5.632 2.028 2.718 1.00 98.81 88 ASP A C 1
ATOM 649 O O . ASP A 1 88 ? -5.241 0.878 2.937 1.00 98.81 88 ASP A O 1
ATOM 653 N N . ALA A 1 89 ? -4.782 3.021 2.462 1.00 98.88 89 ALA A N 1
ATOM 654 C CA . ALA A 1 89 ? -3.337 2.851 2.424 1.00 98.88 89 ALA A CA 1
ATOM 655 C C . ALA A 1 89 ? -2.735 2.964 3.832 1.00 98.88 89 ALA A C 1
ATOM 657 O O . ALA A 1 89 ? -2.898 3.973 4.521 1.00 98.88 89 ALA A O 1
ATOM 658 N N . LEU A 1 90 ? -2.029 1.920 4.260 1.00 98.94 90 LEU A N 1
ATOM 659 C CA . LEU A 1 90 ? -1.250 1.882 5.495 1.00 98.94 90 LEU A CA 1
ATOM 660 C C . LEU A 1 90 ? 0.210 2.179 5.183 1.00 98.94 90 LEU A C 1
ATOM 662 O O . LEU A 1 90 ? 0.743 1.668 4.200 1.00 98.94 90 LEU A O 1
ATOM 666 N N . PHE A 1 91 ? 0.856 2.969 6.035 1.00 98.88 91 PHE A N 1
ATOM 667 C CA . PHE A 1 91 ? 2.220 3.439 5.819 1.00 98.88 91 PHE A CA 1
ATOM 668 C C . PHE A 1 91 ? 3.116 3.096 6.997 1.00 98.88 91 PHE A C 1
ATOM 670 O O . PHE A 1 91 ? 2.681 3.111 8.152 1.00 98.88 91 PHE A O 1
ATOM 677 N N . TRP A 1 92 ? 4.379 2.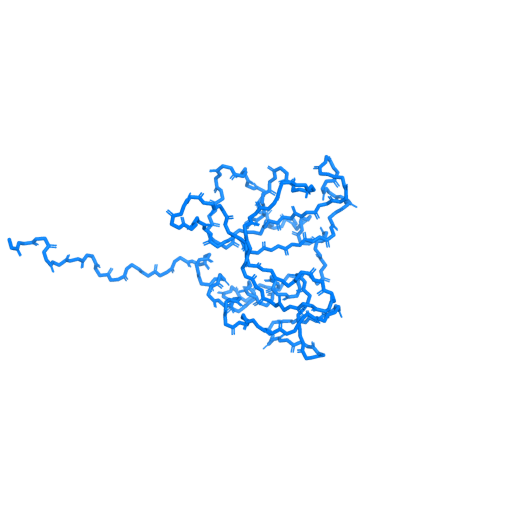832 6.684 1.00 98.81 92 TRP A N 1
ATOM 678 C CA . TRP A 1 92 ? 5.430 2.599 7.658 1.00 98.81 92 TRP A CA 1
ATOM 679 C C . TRP A 1 92 ? 6.577 3.574 7.447 1.00 98.81 92 TRP A C 1
ATOM 681 O O . TRP A 1 92 ? 6.970 3.860 6.313 1.00 98.81 92 TRP A O 1
ATOM 691 N N . ALA A 1 93 ? 7.094 4.071 8.562 1.00 98.69 93 ALA A N 1
ATOM 692 C CA . ALA A 1 93 ? 8.131 5.077 8.631 1.00 98.69 93 ALA A CA 1
ATOM 693 C C . ALA A 1 93 ? 9.281 4.634 9.539 1.00 98.69 93 ALA A C 1
ATOM 695 O O . ALA A 1 93 ? 9.072 3.898 10.506 1.00 98.69 93 ALA A O 1
ATOM 696 N N . TYR A 1 94 ? 10.486 5.143 9.264 1.00 98.44 94 TYR A N 1
ATOM 697 C CA . TYR A 1 94 ? 11.662 4.896 10.102 1.00 98.44 94 TYR A CA 1
ATOM 698 C C . TYR A 1 94 ? 11.447 5.446 11.516 1.00 98.44 94 TYR A C 1
ATOM 700 O O . TYR A 1 94 ? 11.877 4.844 12.496 1.00 98.44 94 TYR A O 1
ATOM 708 N N . ASN A 1 95 ? 10.715 6.559 11.622 1.00 97.50 95 ASN A N 1
ATOM 709 C CA . ASN A 1 95 ? 10.195 7.087 12.872 1.00 97.50 95 ASN A CA 1
ATOM 710 C C . ASN A 1 95 ? 8.686 7.330 12.727 1.00 97.50 95 ASN A C 1
ATOM 712 O O . ASN A 1 95 ? 8.253 8.269 12.061 1.00 97.50 95 ASN A O 1
ATOM 716 N N . ASN A 1 96 ? 7.869 6.511 13.388 1.00 95.44 96 ASN A N 1
ATOM 717 C CA . ASN A 1 96 ? 6.408 6.595 13.295 1.00 95.44 96 ASN A CA 1
ATOM 718 C C . ASN A 1 96 ? 5.804 7.881 13.894 1.00 95.44 96 ASN A C 1
ATOM 720 O O . ASN A 1 96 ? 4.654 8.203 13.599 1.00 95.44 96 ASN A O 1
ATOM 724 N N . LYS A 1 97 ? 6.570 8.652 14.678 1.00 96.31 97 LYS A N 1
ATOM 725 C CA . LYS A 1 97 ? 6.191 10.005 15.123 1.00 96.31 97 LYS A CA 1
ATOM 726 C C . LYS A 1 97 ? 6.455 11.072 14.048 1.00 96.31 97 LYS A C 1
ATOM 728 O O . LYS A 1 97 ? 5.977 12.191 14.175 1.00 96.31 97 LYS A O 1
ATOM 733 N N . LYS A 1 98 ? 7.197 10.736 12.984 1.00 97.50 98 LYS A N 1
ATOM 734 C CA . LYS A 1 98 ? 7.582 11.619 11.867 1.00 97.50 98 LYS A CA 1
ATOM 735 C C . LYS A 1 98 ? 7.117 11.070 10.511 1.00 97.50 98 LYS A C 1
ATOM 737 O O . LYS A 1 98 ? 7.840 11.135 9.518 1.00 97.50 98 LYS A O 1
ATOM 742 N N . CYS A 1 99 ? 5.899 10.534 10.441 1.00 97.62 99 CYS A N 1
ATOM 743 C CA . CYS A 1 99 ? 5.358 9.979 9.193 1.00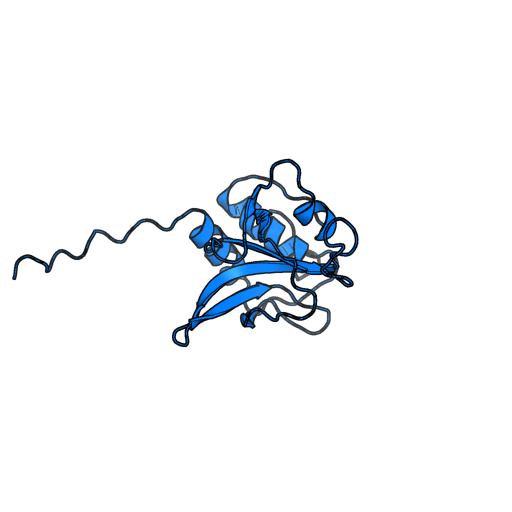 97.62 99 CYS A CA 1
ATOM 744 C C . CYS A 1 99 ? 5.209 11.003 8.053 1.00 97.62 99 CYS A C 1
ATOM 746 O O . CYS A 1 99 ? 5.201 10.622 6.889 1.00 97.62 99 CYS A O 1
ATOM 748 N N . GLY A 1 100 ? 5.166 12.304 8.351 1.00 97.38 100 GLY A N 1
ATOM 749 C CA . GLY A 1 100 ? 5.191 13.341 7.314 1.00 97.38 100 GLY A CA 1
ATOM 750 C C . GLY A 1 100 ? 6.505 13.422 6.522 1.00 97.38 100 GLY A C 1
ATOM 751 O O . GLY A 1 100 ? 6.528 14.063 5.474 1.00 97.38 100 GLY A O 1
ATOM 752 N N . SER A 1 101 ? 7.591 12.790 6.988 1.00 98.31 101 SER A N 1
ATOM 753 C CA . SER A 1 101 ? 8.920 12.925 6.367 1.00 98.31 101 SER A CA 1
ATOM 754 C C . SER A 1 101 ? 9.814 11.679 6.394 1.00 98.31 101 SER A C 1
ATOM 756 O O . SER A 1 101 ? 10.920 11.734 5.865 1.00 98.31 101 SER A O 1
ATOM 758 N N . THR A 1 102 ? 9.386 10.565 6.999 1.00 98.38 102 THR A N 1
ATOM 759 C CA . THR A 1 102 ? 10.224 9.355 7.130 1.00 98.38 102 THR A CA 1
ATOM 760 C C . THR A 1 102 ? 9.558 8.050 6.676 1.00 98.38 102 THR A C 1
ATOM 762 O O . THR A 1 102 ? 10.032 6.967 7.022 1.00 98.38 102 THR A O 1
ATOM 765 N N . VAL A 1 103 ? 8.464 8.122 5.913 1.00 98.81 103 VAL A N 1
ATOM 766 C CA . VAL A 1 103 ? 7.782 6.967 5.309 1.00 98.81 103 VAL A CA 1
ATOM 767 C C . VAL A 1 103 ? 8.687 6.287 4.287 1.00 98.81 103 VAL A C 1
ATOM 769 O O . VAL A 1 103 ? 9.175 6.917 3.353 1.00 98.81 103 VAL A O 1
ATOM 772 N N . HIS A 1 104 ? 8.845 4.973 4.436 1.00 98.56 104 HIS A N 1
ATOM 773 C CA . HIS A 1 104 ? 9.645 4.132 3.542 1.00 98.56 104 HIS A CA 1
ATOM 774 C C . HIS A 1 104 ? 8.850 2.969 2.938 1.00 98.56 104 HIS A C 1
ATOM 776 O O . HIS A 1 104 ? 9.344 2.287 2.043 1.00 98.56 104 HIS A O 1
ATOM 782 N N . HIS A 1 105 ? 7.635 2.697 3.424 1.00 98.81 105 HIS A N 1
ATOM 783 C CA . HIS A 1 105 ? 6.827 1.587 2.924 1.00 98.81 105 HIS A CA 1
ATOM 784 C C . HIS A 1 105 ? 5.331 1.887 2.988 1.00 98.81 105 HIS A C 1
ATOM 786 O O . HIS A 1 105 ? 4.864 2.625 3.856 1.00 98.81 105 HIS A O 1
ATOM 792 N N . VAL A 1 106 ? 4.577 1.285 2.070 1.00 98.94 106 VAL A N 1
ATOM 793 C CA . VAL A 1 106 ? 3.121 1.409 1.970 1.00 98.94 106 VAL A CA 1
ATOM 794 C C . VAL A 1 106 ? 2.486 0.068 1.600 1.00 98.94 106 VAL A C 1
ATOM 796 O O . VAL A 1 106 ? 3.099 -0.775 0.943 1.00 98.94 106 VAL A O 1
ATOM 799 N N . GLY A 1 107 ? 1.247 -0.150 2.025 1.00 98.88 107 GLY A N 1
ATOM 800 C CA . GLY A 1 107 ? 0.443 -1.293 1.610 1.00 98.88 107 GLY A CA 1
ATOM 801 C C . GLY A 1 107 ? -1.052 -1.000 1.667 1.00 98.88 107 GLY A C 1
ATOM 802 O O . GLY A 1 107 ? -1.490 -0.045 2.303 1.00 98.88 107 GLY A O 1
ATOM 803 N N . ILE A 1 108 ? -1.842 -1.830 0.993 1.00 98.94 108 ILE A N 1
ATOM 804 C CA . ILE A 1 108 ? -3.297 -1.688 0.885 1.00 98.94 108 ILE A CA 1
ATOM 805 C C . ILE A 1 108 ? -3.943 -2.516 1.997 1.00 98.94 108 ILE A C 1
ATOM 807 O O . ILE A 1 108 ? -3.743 -3.731 2.057 1.00 98.94 108 ILE A O 1
ATOM 811 N N . TYR A 1 109 ? -4.720 -1.893 2.881 1.00 98.88 109 TYR A N 1
ATOM 812 C CA . TYR A 1 109 ? -5.458 -2.621 3.908 1.00 98.88 109 TYR A CA 1
ATOM 813 C C . TYR A 1 109 ? -6.517 -3.520 3.260 1.00 98.88 109 TYR A C 1
ATOM 815 O O . TYR A 1 109 ? -7.348 -3.058 2.482 1.00 98.88 109 TYR A O 1
ATOM 823 N N . VAL A 1 110 ? -6.486 -4.814 3.577 1.00 98.81 110 VAL A N 1
ATOM 824 C CA . VAL A 1 110 ? -7.377 -5.834 2.996 1.00 98.81 110 VAL A CA 1
ATOM 825 C C . VAL A 1 110 ? -8.630 -6.021 3.853 1.00 98.81 110 VAL A C 1
ATOM 827 O O . VAL A 1 110 ? -9.707 -6.289 3.329 1.00 98.81 110 VAL A O 1
ATOM 830 N N . GLY A 1 111 ? -8.504 -5.863 5.170 1.00 98.38 111 GLY A N 1
ATOM 831 C CA . GLY A 1 111 ? -9.531 -6.222 6.146 1.00 98.38 111 GLY A CA 1
ATOM 832 C C . GLY A 1 111 ? -8.958 -7.105 7.250 1.00 98.38 111 GLY A C 1
ATOM 833 O O . GLY A 1 111 ? -7.739 -7.188 7.411 1.00 98.38 111 GLY A O 1
ATOM 834 N N . LYS A 1 112 ? -9.833 -7.755 8.019 1.00 98.31 112 LYS A N 1
ATOM 835 C CA . LYS A 1 112 ? -9.428 -8.732 9.035 1.00 98.31 112 LYS A CA 1
ATOM 836 C C . LYS A 1 112 ? -9.489 -10.154 8.476 1.00 98.31 112 LYS A C 1
ATOM 838 O O . LYS A 1 112 ? -10.389 -10.463 7.698 1.00 98.31 112 LYS A O 1
ATOM 843 N N . ASP A 1 113 ? -8.546 -11.005 8.868 1.00 97.12 113 ASP A N 1
ATOM 844 C CA . ASP A 1 113 ? -8.640 -12.448 8.639 1.00 97.12 113 ASP A CA 1
ATOM 845 C C . ASP A 1 113 ? -9.653 -13.108 9.598 1.00 97.12 113 ASP A C 1
ATOM 847 O O . ASP A 1 113 ? -10.246 -12.453 10.460 1.00 97.12 113 ASP A O 1
ATOM 851 N N . LYS A 1 114 ? -9.840 -14.429 9.469 1.00 96.44 114 LYS A N 1
ATOM 852 C CA . LYS A 1 114 ? -10.749 -15.216 10.324 1.00 96.44 114 LYS A CA 1
ATOM 853 C C . LYS A 1 114 ? -1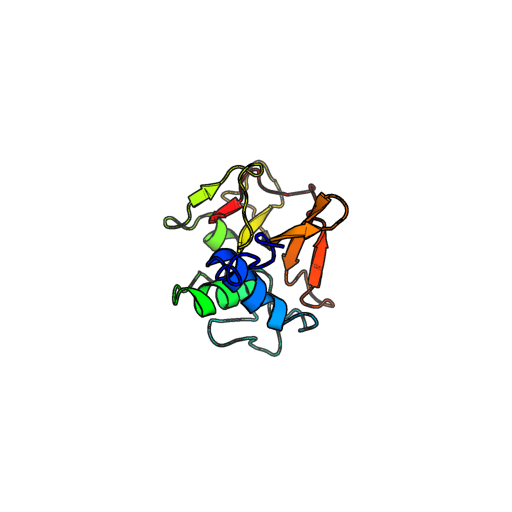0.376 -15.186 11.814 1.00 96.44 114 LYS A C 1
ATOM 855 O O . LYS A 1 114 ? -11.225 -15.471 12.647 1.00 96.44 114 LYS A O 1
ATOM 860 N N . LYS A 1 115 ? -9.123 -14.860 12.143 1.00 96.94 115 LYS A N 1
ATOM 861 C CA . LYS A 1 115 ? -8.607 -14.747 13.515 1.00 96.94 115 LYS A CA 1
ATOM 862 C C . LYS A 1 115 ? -8.678 -13.306 14.038 1.00 96.94 115 LYS A C 1
ATOM 864 O O . LYS A 1 115 ? -8.220 -13.026 15.138 1.00 96.94 115 LYS A O 1
ATOM 869 N N . GLY A 1 116 ? -9.240 -12.381 13.258 1.00 96.69 116 GLY A N 1
ATOM 870 C CA . GLY A 1 116 ? -9.360 -10.974 13.621 1.00 96.69 116 GLY A CA 1
ATOM 871 C C . GLY A 1 116 ? -8.098 -10.143 13.369 1.00 96.69 116 GLY A C 1
ATOM 872 O O . GLY A 1 116 ? -8.111 -8.941 13.655 1.00 96.69 116 GLY A O 1
ATOM 873 N N . ASN A 1 117 ? -7.037 -10.723 12.796 1.00 97.81 117 ASN A N 1
ATOM 874 C CA . ASN A 1 117 ? -5.814 -9.990 12.483 1.00 97.81 117 ASN A CA 1
ATOM 875 C C . ASN A 1 117 ? -6.052 -9.066 11.298 1.00 97.81 117 ASN A C 1
ATOM 877 O O . ASN A 1 117 ? -6.578 -9.478 10.267 1.00 97.81 117 ASN A O 1
ATOM 881 N N . ARG A 1 118 ? -5.604 -7.817 11.408 1.00 98.50 118 ARG A N 1
ATOM 882 C CA . ARG A 1 118 ? -5.581 -6.881 10.280 1.00 98.50 118 ARG A CA 1
ATOM 883 C C . ARG A 1 118 ? -4.583 -7.363 9.231 1.00 98.50 118 ARG A C 1
ATOM 885 O O . ARG A 1 118 ? -3.437 -7.632 9.575 1.00 98.50 118 ARG A O 1
ATOM 892 N N . ILE A 1 119 ? -4.995 -7.403 7.969 1.00 98.88 119 ILE A N 1
ATOM 893 C CA . ILE A 1 119 ? -4.184 -7.858 6.837 1.00 98.88 119 ILE A CA 1
ATOM 894 C C . ILE A 1 119 ? -3.874 -6.692 5.899 1.00 98.88 119 ILE A C 1
ATOM 896 O O . ILE A 1 119 ? -4.747 -5.879 5.587 1.00 98.88 119 ILE A O 1
ATOM 900 N N . VAL A 1 120 ? -2.636 -6.641 5.415 1.00 98.88 120 VAL A N 1
ATOM 901 C CA . VAL A 1 120 ? -2.181 -5.725 4.366 1.00 98.88 120 VAL A CA 1
ATOM 902 C C . VAL A 1 120 ? -1.721 -6.508 3.139 1.00 98.88 120 VAL A C 1
ATOM 904 O O . VAL A 1 120 ? -1.110 -7.567 3.262 1.00 98.88 120 VAL A O 1
ATOM 907 N N . LEU A 1 121 ? -2.005 -5.976 1.954 1.00 98.94 121 LEU A N 1
ATOM 908 C CA . LEU A 1 121 ? -1.432 -6.390 0.679 1.00 98.94 121 LEU A CA 1
ATOM 909 C C . LEU A 1 121 ? -0.288 -5.433 0.316 1.00 98.94 121 LEU A C 1
ATOM 911 O O . LEU A 1 121 ? -0.491 -4.219 0.276 1.00 98.94 121 LEU A O 1
ATOM 915 N N . HIS A 1 122 ? 0.906 -5.956 0.039 1.00 98.88 122 HIS A N 1
ATOM 916 C CA . HIS A 1 122 ? 2.079 -5.135 -0.284 1.00 98.88 122 HIS A CA 1
ATOM 917 C C . HIS A 1 122 ? 3.082 -5.856 -1.193 1.00 98.88 122 HIS A C 1
ATOM 919 O O . HIS A 1 122 ? 3.098 -7.085 -1.252 1.00 98.88 122 HIS A O 1
ATOM 925 N N . ALA A 1 123 ? 3.945 -5.078 -1.852 1.00 98.75 123 ALA A N 1
ATOM 926 C CA . ALA A 1 123 ? 5.208 -5.532 -2.433 1.00 98.75 123 ALA A CA 1
ATOM 927 C C . ALA A 1 123 ? 6.342 -5.121 -1.462 1.00 98.75 123 ALA A C 1
ATOM 929 O O . ALA A 1 123 ? 6.635 -3.930 -1.377 1.00 98.75 123 ALA A O 1
ATOM 930 N N . PRO A 1 124 ? 6.923 -6.043 -0.672 1.00 97.38 124 PRO A N 1
ATOM 931 C CA . PRO A 1 124 ? 7.705 -5.684 0.516 1.00 97.38 124 PRO A CA 1
ATOM 932 C C . PRO A 1 124 ? 9.085 -5.086 0.224 1.00 97.38 124 PRO A C 1
ATOM 934 O O . PRO A 1 124 ? 9.384 -3.993 0.688 1.00 97.38 124 PRO A O 1
ATOM 937 N N . HIS A 1 125 ? 9.939 -5.834 -0.476 1.00 97.88 125 HIS A N 1
ATOM 938 C CA . HIS A 1 125 ? 11.339 -5.488 -0.737 1.00 97.88 125 HIS A CA 1
ATOM 939 C C . HIS A 1 125 ? 11.963 -6.463 -1.746 1.00 97.88 125 HIS A C 1
ATOM 941 O O . HIS A 1 125 ? 11.374 -7.495 -2.086 1.00 97.88 125 HIS A O 1
ATOM 947 N N . THR A 1 126 ? 13.183 -6.170 -2.196 1.00 96.8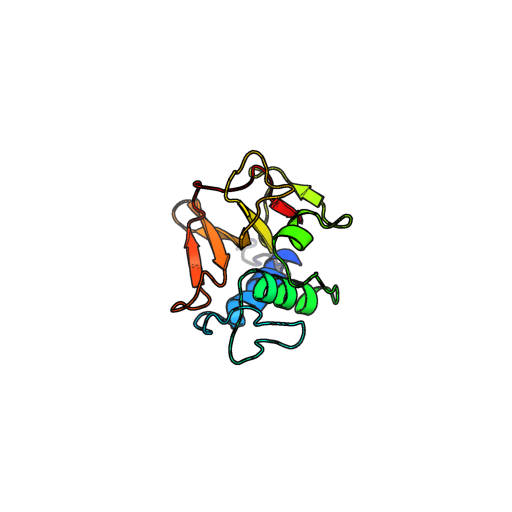1 126 THR A N 1
ATOM 948 C CA . THR A 1 126 ? 13.964 -7.027 -3.099 1.00 96.81 126 THR A CA 1
ATOM 949 C C . THR A 1 126 ? 14.041 -8.470 -2.595 1.00 96.81 126 THR A C 1
ATOM 951 O O . THR A 1 126 ? 14.136 -8.715 -1.392 1.00 96.81 126 THR A O 1
ATOM 954 N N . GLY A 1 127 ? 13.957 -9.427 -3.524 1.00 96.88 127 GLY A N 1
ATOM 955 C CA . GLY A 1 127 ? 13.956 -10.864 -3.224 1.00 96.88 127 GLY A CA 1
ATOM 956 C C . GLY A 1 127 ? 12.597 -11.428 -2.797 1.00 96.88 127 GLY A C 1
ATOM 957 O O . GLY A 1 127 ? 12.495 -12.614 -2.507 1.00 96.88 127 GLY A O 1
ATOM 958 N N . THR A 1 128 ? 11.540 -10.610 -2.771 1.00 98.19 128 THR A N 1
ATOM 959 C CA . THR A 1 128 ? 10.187 -11.057 -2.401 1.00 98.19 128 THR A CA 1
ATOM 960 C C . THR A 1 128 ? 9.172 -10.839 -3.518 1.00 98.19 128 THR A C 1
ATOM 962 O O . THR A 1 128 ? 9.501 -10.419 -4.629 1.00 98.19 128 THR A O 1
ATOM 965 N N . VAL A 1 129 ? 7.914 -11.154 -3.217 1.00 98.81 129 VAL A N 1
ATOM 966 C CA . VAL A 1 129 ? 6.770 -11.031 -4.116 1.00 98.81 129 VAL A CA 1
ATOM 967 C C . VAL A 1 129 ? 5.653 -10.230 -3.456 1.00 98.81 129 VAL A C 1
ATOM 969 O O . VAL A 1 129 ? 5.606 -10.100 -2.230 1.00 98.81 129 VAL A O 1
ATOM 972 N N . VAL A 1 130 ? 4.721 -9.736 -4.267 1.00 98.88 130 VAL A N 1
ATOM 973 C CA . VAL A 1 130 ? 3.437 -9.216 -3.801 1.00 98.88 130 VAL A CA 1
ATOM 974 C C . VAL A 1 130 ? 2.741 -10.295 -2.977 1.00 98.88 130 VAL A C 1
ATOM 976 O O . VAL A 1 130 ? 2.495 -11.403 -3.459 1.00 98.88 130 VAL A O 1
ATOM 979 N N . LYS A 1 131 ? 2.420 -9.972 -1.726 1.00 98.88 131 LYS A N 1
ATOM 980 C CA . LYS A 1 131 ? 1.825 -10.911 -0.774 1.00 98.88 131 LYS A CA 1
ATOM 981 C C . LYS A 1 131 ? 0.881 -10.209 0.190 1.00 98.88 131 LYS A C 1
ATOM 983 O O . LYS A 1 131 ? 0.895 -8.985 0.322 1.00 98.88 131 LYS A O 1
ATOM 988 N N . LYS A 1 132 ? 0.076 -11.010 0.883 1.00 98.81 132 LYS A N 1
ATOM 989 C CA . LYS A 1 132 ? -0.650 -10.581 2.078 1.00 98.81 132 LYS A CA 1
ATOM 990 C C . LYS A 1 132 ? 0.179 -10.895 3.316 1.00 98.81 132 LYS A C 1
ATOM 992 O O . LYS A 1 132 ? 0.832 -11.934 3.368 1.00 98.81 132 LYS A O 1
ATOM 997 N N . ALA A 1 133 ? 0.118 -10.023 4.311 1.00 98.50 133 ALA A N 1
ATOM 998 C CA . ALA A 1 133 ? 0.736 -10.238 5.612 1.00 98.50 133 ALA A CA 1
ATOM 999 C C . ALA A 1 133 ? -0.124 -9.617 6.723 1.00 98.50 133 ALA A C 1
ATOM 1001 O O . ALA A 1 133 ? -0.870 -8.667 6.454 1.00 98.50 133 ALA A O 1
ATOM 1002 N N . PRO A 1 134 ? -0.029 -10.106 7.972 1.00 98.56 134 PRO A N 1
ATOM 1003 C CA . PRO A 1 134 ? -0.534 -9.370 9.122 1.00 98.56 134 PRO A CA 1
ATOM 1004 C C . PRO A 1 134 ? 0.087 -7.971 9.185 1.00 98.56 134 PRO A C 1
ATOM 1006 O O . PRO A 1 134 ? 1.273 -7.793 8.911 1.00 98.56 134 PRO A O 1
ATOM 1009 N N . VAL A 1 135 ? -0.706 -6.971 9.556 1.00 98.62 135 VAL A N 1
ATOM 1010 C CA . VAL A 1 135 ? -0.216 -5.613 9.816 1.00 98.62 135 VAL A CA 1
ATOM 1011 C C . VAL A 1 135 ? 0.719 -5.649 11.025 1.00 98.62 135 VAL A C 1
ATOM 1013 O O . VAL A 1 135 ? 0.289 -5.982 12.128 1.00 98.62 135 VAL A O 1
ATOM 1016 N N . TRP A 1 136 ? 1.978 -5.256 10.831 1.00 98.12 136 TRP A N 1
ATOM 1017 C CA . TRP A 1 136 ? 2.964 -5.127 11.905 1.00 98.12 136 TRP A CA 1
ATOM 1018 C C . TRP A 1 136 ? 2.987 -3.703 12.475 1.00 98.12 136 TRP A C 1
ATOM 1020 O O . TRP A 1 136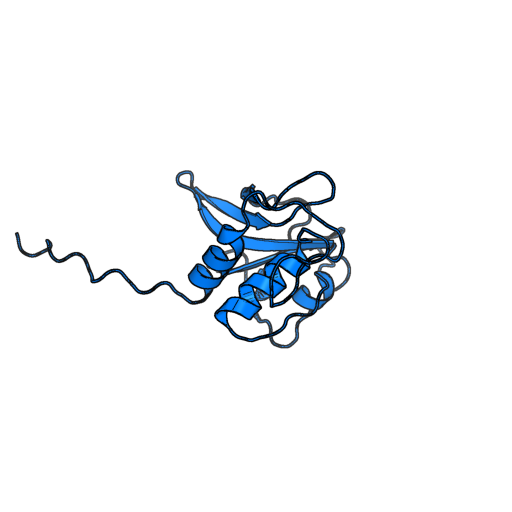 ? 2.705 -2.730 11.773 1.00 98.12 136 TRP A O 1
ATOM 1030 N N . THR A 1 137 ? 3.320 -3.576 13.760 1.00 96.81 137 THR A N 1
ATOM 1031 C CA . THR A 1 137 ? 3.249 -2.305 14.506 1.00 96.81 137 THR A CA 1
ATOM 1032 C C . THR A 1 137 ? 4.532 -1.483 14.436 1.00 96.81 137 THR A C 1
ATOM 1034 O O . THR A 1 137 ? 4.464 -0.254 14.462 1.00 96.81 137 THR A O 1
ATOM 1037 N N . LYS A 1 138 ? 5.704 -2.124 14.317 1.00 98.12 138 LYS A N 1
ATOM 1038 C CA . LYS A 1 138 ? 6.992 -1.420 14.225 1.00 98.12 138 LYS A CA 1
ATOM 1039 C C . LYS A 1 138 ? 6.999 -0.498 13.004 1.00 98.12 138 LYS A C 1
ATOM 1041 O O . LYS A 1 138 ? 6.883 -0.969 11.878 1.00 98.12 138 LYS A O 1
ATOM 1046 N N . GLY A 1 139 ? 7.125 0.806 13.245 1.00 98.12 139 GLY A N 1
ATOM 1047 C CA . GLY A 1 139 ? 7.130 1.838 12.205 1.00 98.12 139 GLY A CA 1
ATOM 1048 C C . GLY A 1 139 ? 5.751 2.216 11.653 1.00 98.12 139 GLY A C 1
ATOM 1049 O O . GLY A 1 139 ? 5.682 3.125 10.837 1.00 98.12 139 GLY A O 1
ATOM 1050 N N . LEU A 1 140 ? 4.657 1.572 12.080 1.00 98.62 140 LEU A N 1
ATOM 1051 C CA . LEU A 1 140 ? 3.315 1.862 11.562 1.00 98.62 140 LEU A CA 1
ATOM 1052 C C . LEU A 1 140 ? 2.891 3.290 11.924 1.00 98.62 140 LEU A C 1
ATOM 1054 O O . LEU A 1 140 ? 2.901 3.671 13.097 1.00 98.62 140 LEU A O 1
ATOM 1058 N N . CYS A 1 141 ? 2.479 4.059 10.921 1.00 98.56 141 CYS A N 1
ATOM 1059 C CA . CYS A 1 141 ? 1.955 5.404 11.114 1.00 98.56 141 CYS A CA 1
ATOM 1060 C C . CYS A 1 141 ? 0.610 5.389 11.849 1.00 98.56 141 CYS A C 1
ATOM 1062 O O . CYS A 1 141 ? -0.226 4.516 11.627 1.00 98.56 141 CYS A O 1
ATOM 1064 N N . GLY A 1 142 ? 0.366 6.397 12.693 1.00 97.00 142 GLY A N 1
ATOM 1065 C CA . GLY A 1 142 ? -0.861 6.506 13.500 1.00 97.00 142 GLY A CA 1
ATOM 1066 C C . GLY A 1 142 ? -2.154 6.735 12.702 1.00 97.00 142 GLY A C 1
ATOM 1067 O O . GLY A 1 142 ? -3.241 6.768 13.281 1.00 97.00 142 GLY A O 1
ATOM 1068 N N . SER A 1 143 ? -2.056 6.882 11.379 1.00 97.38 143 SER A N 1
ATOM 1069 C CA . SER A 1 143 ? -3.190 7.020 10.469 1.00 97.38 143 SER A CA 1
ATOM 1070 C C . SER A 1 143 ? -2.940 6.289 9.150 1.00 97.38 143 SER A C 1
ATOM 1072 O O . SER A 1 143 ? -1.796 6.093 8.735 1.00 97.38 143 SER A O 1
ATOM 1074 N N . ALA A 1 144 ? -4.034 5.898 8.503 1.00 98.25 144 ALA A N 1
ATOM 1075 C CA . ALA A 1 144 ? -4.064 5.483 7.106 1.00 98.25 144 ALA A CA 1
ATOM 1076 C C . ALA A 1 144 ? -4.392 6.683 6.205 1.00 98.25 144 ALA A C 1
ATOM 1078 O O . ALA A 1 144 ? -4.880 7.698 6.705 1.00 98.25 144 ALA A O 1
ATOM 1079 N N . VAL A 1 145 ? -4.213 6.546 4.891 1.00 98.56 145 VAL A N 1
ATOM 1080 C CA . VAL A 1 145 ? -4.714 7.511 3.895 1.00 98.56 145 VAL A CA 1
ATOM 1081 C C . VAL A 1 145 ? -5.793 6.852 3.037 1.00 98.56 145 VAL A C 1
ATOM 1083 O O . VAL A 1 145 ? -5.597 5.742 2.541 1.00 98.56 145 VAL A O 1
ATOM 1086 N N . ARG A 1 146 ? -6.930 7.534 2.881 1.00 97.12 146 ARG A N 1
ATOM 1087 C CA . ARG A 1 146 ? -8.079 7.129 2.059 1.00 97.12 146 ARG A CA 1
ATOM 1088 C C . ARG A 1 146 ? -8.283 8.067 0.877 1.00 97.12 146 ARG A C 1
ATOM 1090 O O . ARG A 1 146 ? -8.174 9.297 1.090 1.00 97.12 146 ARG A O 1
#

Foldseek 3Di:
DPVVPDPDPPPDDLLLQLVVQLVVFFFFADDVLFAACVGTDPRGHAFQRSLQNSNCVRPVDGQDSAQLSNLVPPPWDWAAPVPDDRNWKKWFFPDLVPSNPGTDHIWTFHAADPVRFTKTFGNHDHPDGTDIDGDDDHRTHRTTID